Protein AF-A0A949FSZ2-F1 (afdb_monomer_lite)

Foldseek 3Di:
DFWKWKFDAADPVRWGWTQTPGQAAQGDGRWTWGGVDVVTDTGFQWGHHHHNLAIDGDDDPQHAPADRVRSNVQDDPPDDWDKDWDWDDFQTWIWIDTNPHTGDTDGRPHGDRPHHDTDMDGDDDDPCVVPDDDDDPDDDDDDDDD

Structure (mmCIF, N/CA/C/O backbone):
data_AF-A0A949FSZ2-F1
#
_entry.id   AF-A0A949FSZ2-F1
#
loop_
_atom_site.group_PDB
_atom_site.id
_atom_site.type_symbol
_atom_site.label_atom_id
_atom_site.label_alt_id
_atom_site.label_comp_id
_atom_site.label_asym_id
_atom_site.label_entity_id
_atom_site.label_seq_id
_atom_site.pdbx_PDB_ins_code
_atom_site.Cartn_x
_atom_site.Cartn_y
_atom_site.Cartn_z
_atom_site.occupancy
_atom_site.B_iso_or_equiv
_atom_site.auth_seq_id
_atom_site.auth_comp_id
_atom_site.auth_asym_id
_atom_site.auth_atom_id
_atom_site.pdbx_PDB_model_num
ATOM 1 N N . GLY A 1 1 ? 0.128 -6.367 15.833 1.00 63.12 1 GLY A N 1
ATOM 2 C CA . GLY A 1 1 ? -0.336 -7.108 14.653 1.00 63.12 1 GLY A CA 1
ATOM 3 C C . GLY A 1 1 ? 0.905 -7.491 13.888 1.00 63.12 1 GLY A C 1
ATOM 4 O O . GLY A 1 1 ? 1.885 -6.756 13.986 1.00 63.12 1 GLY A O 1
ATOM 5 N N . PRO A 1 2 ? 0.899 -8.622 13.171 1.00 78.38 2 PRO A N 1
ATOM 6 C CA . PRO A 1 2 ? 2.117 -9.087 12.535 1.00 78.38 2 PRO A CA 1
ATOM 7 C C . PRO A 1 2 ? 2.531 -8.115 11.425 1.00 78.38 2 PRO A C 1
ATOM 9 O O . PRO A 1 2 ? 1.687 -7.443 10.822 1.00 78.38 2 PRO A O 1
ATOM 12 N N . ASP A 1 3 ? 3.828 -8.064 11.161 1.00 79.44 3 ASP A N 1
ATOM 13 C CA . ASP A 1 3 ? 4.369 -7.482 9.937 1.00 79.44 3 ASP A CA 1
ATOM 14 C C . ASP A 1 3 ? 3.939 -8.368 8.746 1.00 79.44 3 ASP A C 1
ATOM 16 O O . ASP A 1 3 ? 3.960 -9.603 8.822 1.00 79.44 3 ASP A O 1
ATOM 20 N N . SER A 1 4 ? 3.385 -7.761 7.699 1.00 86.06 4 SER A N 1
ATOM 21 C CA . SER A 1 4 ? 2.654 -8.460 6.641 1.00 86.06 4 SER A CA 1
ATOM 22 C C . SER A 1 4 ? 2.651 -7.637 5.354 1.00 86.06 4 SER A C 1
ATOM 24 O O . SER A 1 4 ? 2.898 -6.437 5.350 1.00 86.06 4 SER A O 1
ATOM 26 N N . GLY A 1 5 ? 2.326 -8.258 4.223 1.00 93.12 5 GLY A N 1
ATOM 27 C CA . GLY A 1 5 ? 2.403 -7.576 2.937 1.00 93.12 5 GLY A CA 1
ATOM 28 C C . GLY A 1 5 ? 1.584 -8.244 1.847 1.00 93.12 5 GLY A C 1
ATOM 29 O O . GLY A 1 5 ? 1.372 -9.456 1.853 1.00 93.12 5 GLY A O 1
ATOM 30 N N . LEU A 1 6 ? 1.144 -7.443 0.879 1.00 96.62 6 LEU A N 1
ATOM 31 C CA . LEU A 1 6 ? 0.614 -7.927 -0.391 1.00 96.62 6 LEU A CA 1
ATOM 32 C C . LEU A 1 6 ? 1.720 -7.863 -1.442 1.00 96.62 6 LEU A C 1
ATOM 34 O O . LEU A 1 6 ? 2.122 -6.778 -1.867 1.00 96.62 6 LEU A O 1
ATOM 38 N N . PHE A 1 7 ? 2.184 -9.024 -1.882 1.00 97.06 7 PHE A N 1
ATOM 39 C CA . PHE A 1 7 ? 3.211 -9.140 -2.906 1.00 97.06 7 PHE A CA 1
ATOM 40 C C . PHE A 1 7 ? 2.609 -9.085 -4.306 1.00 97.06 7 PHE A C 1
ATOM 42 O O . PHE A 1 7 ? 1.596 -9.718 -4.612 1.00 97.06 7 PHE A O 1
ATOM 49 N N . LEU A 1 8 ? 3.293 -8.345 -5.168 1.00 97.19 8 LEU A N 1
ATOM 50 C CA . LEU A 1 8 ? 3.004 -8.121 -6.571 1.00 97.19 8 LEU A CA 1
ATOM 51 C C . LEU A 1 8 ? 4.242 -8.535 -7.372 1.00 97.19 8 LEU A C 1
ATOM 53 O O . LEU A 1 8 ? 5.330 -7.990 -7.176 1.00 97.19 8 LEU A O 1
ATOM 57 N N . ARG A 1 9 ? 4.062 -9.487 -8.292 1.00 96.44 9 ARG A N 1
ATOM 58 C CA . ARG A 1 9 ? 5.147 -10.099 -9.077 1.00 96.44 9 ARG A CA 1
ATOM 59 C C . ARG A 1 9 ? 6.238 -10.703 -8.185 1.00 96.44 9 ARG A C 1
ATOM 61 O O . ARG A 1 9 ? 7.407 -10.358 -8.324 1.00 96.44 9 ARG A O 1
ATOM 68 N N . SER A 1 10 ? 5.849 -11.589 -7.270 1.00 96.44 10 SER A N 1
ATOM 69 C CA . SER A 1 10 ? 6.808 -12.322 -6.440 1.00 96.44 10 SER A CA 1
ATOM 70 C C . SER A 1 10 ? 7.492 -13.471 -7.186 1.00 96.44 10 SER A C 1
ATOM 72 O O . SER A 1 10 ? 6.910 -14.050 -8.109 1.00 96.44 10 SER A O 1
ATOM 74 N N . ASN A 1 11 ? 8.702 -13.834 -6.757 1.00 95.12 11 ASN A N 1
ATOM 75 C CA . ASN A 1 11 ? 9.395 -15.051 -7.187 1.00 95.12 11 ASN A CA 1
ATOM 76 C C . ASN A 1 11 ? 9.610 -16.049 -6.031 1.00 95.12 11 ASN A C 1
ATOM 78 O O . ASN A 1 11 ? 9.242 -15.796 -4.884 1.00 95.12 11 ASN A O 1
ATOM 82 N N . ASP A 1 12 ? 10.198 -17.199 -6.351 1.00 93.00 12 ASP A N 1
ATOM 83 C CA . ASP A 1 12 ? 10.503 -18.302 -5.428 1.00 93.00 12 ASP A CA 1
ATOM 84 C C . ASP A 1 12 ? 11.587 -17.973 -4.388 1.00 93.00 12 ASP A C 1
ATOM 86 O O . ASP A 1 12 ? 11.682 -18.641 -3.361 1.00 93.00 12 ASP A O 1
ATOM 90 N N . LYS A 1 13 ? 12.363 -16.909 -4.612 1.00 92.31 13 LYS A N 1
ATOM 91 C CA . LYS A 1 13 ? 13.337 -16.365 -3.654 1.00 92.31 13 LYS A CA 1
ATOM 92 C C . LYS A 1 13 ? 12.715 -15.385 -2.656 1.00 92.31 13 LYS A C 1
ATOM 94 O O . LYS A 1 13 ? 13.440 -14.816 -1.847 1.00 92.31 13 LYS A O 1
ATOM 99 N N . GLY A 1 14 ? 11.404 -15.150 -2.740 1.00 90.38 14 GLY A N 1
ATOM 100 C CA . GLY A 1 14 ? 10.691 -14.190 -1.897 1.00 90.38 14 GLY A CA 1
ATOM 101 C C . GLY A 1 14 ? 10.845 -12.734 -2.335 1.00 90.38 14 GLY A C 1
ATOM 102 O O . GLY A 1 14 ? 10.369 -11.849 -1.637 1.00 90.38 14 GLY A O 1
ATOM 103 N N . GLN A 1 15 ? 11.463 -12.461 -3.487 1.00 95.88 15 GLN A N 1
ATOM 104 C CA . GLN A 1 15 ? 11.605 -11.091 -3.978 1.00 95.88 15 GLN A CA 1
ATOM 105 C C . GLN A 1 15 ? 10.289 -10.614 -4.587 1.00 95.88 15 GLN A C 1
ATOM 107 O O . GLN A 1 15 ? 9.676 -11.362 -5.352 1.00 95.88 15 GLN A O 1
ATOM 112 N N . ALA A 1 16 ? 9.865 -9.381 -4.306 1.00 97.31 16 ALA A N 1
ATOM 113 C CA . ALA A 1 16 ? 8.591 -8.854 -4.793 1.00 97.31 16 ALA A CA 1
ATOM 114 C C . ALA A 1 16 ? 8.521 -7.321 -4.780 1.00 97.31 16 ALA A C 1
ATOM 116 O O . ALA A 1 16 ? 9.234 -6.641 -4.043 1.00 97.31 16 ALA A O 1
ATOM 117 N N . HIS A 1 17 ? 7.576 -6.772 -5.545 1.00 97.75 17 HIS A N 1
ATOM 118 C CA . HIS A 1 17 ? 7.023 -5.464 -5.216 1.00 97.75 17 HIS A CA 1
ATOM 119 C C . HIS A 1 17 ? 5.952 -5.655 -4.136 1.00 97.75 17 HIS A C 1
ATOM 121 O O . HIS A 1 17 ? 5.010 -6.412 -4.342 1.00 97.75 17 HIS A O 1
ATOM 127 N N . GLN A 1 18 ? 6.052 -4.976 -3.003 1.00 97.38 18 GLN A N 1
ATOM 128 C CA . GLN A 1 18 ? 5.139 -5.151 -1.875 1.00 97.38 18 GLN A CA 1
ATOM 129 C C . GLN A 1 18 ? 4.310 -3.892 -1.640 1.00 97.38 18 GLN A C 1
ATOM 131 O O . GLN A 1 18 ? 4.847 -2.787 -1.600 1.00 97.38 18 GLN A O 1
ATOM 136 N N . ALA A 1 19 ? 3.003 -4.068 -1.449 1.00 98.00 19 ALA A N 1
ATOM 137 C CA . ALA A 1 19 ? 2.176 -3.107 -0.731 1.00 98.00 19 ALA A CA 1
ATOM 138 C C . ALA A 1 19 ? 2.148 -3.508 0.752 1.00 98.00 19 ALA A C 1
ATOM 140 O O . ALA A 1 19 ? 1.732 -4.621 1.079 1.00 98.00 19 ALA A O 1
ATOM 141 N N . MET A 1 20 ? 2.618 -2.619 1.624 1.00 96.88 20 MET A N 1
ATOM 142 C CA . MET A 1 20 ? 2.833 -2.890 3.051 1.00 96.88 20 MET A CA 1
ATOM 143 C C . MET A 1 20 ? 1.518 -3.057 3.823 1.00 96.88 20 MET A C 1
ATOM 145 O O . MET A 1 20 ? 0.535 -2.353 3.555 1.00 96.88 20 MET A O 1
ATOM 149 N N . ILE A 1 21 ? 1.492 -3.999 4.766 1.00 95.25 21 ILE A N 1
ATOM 150 C CA . ILE A 1 21 ? 0.385 -4.263 5.700 1.00 95.25 21 ILE A CA 1
ATOM 151 C C . ILE A 1 21 ? 0.989 -4.489 7.095 1.00 95.25 21 ILE A C 1
ATOM 153 O O . ILE A 1 21 ? 0.705 -5.468 7.783 1.00 95.25 21 ILE A O 1
ATOM 157 N N . ASP A 1 22 ? 1.835 -3.556 7.516 1.00 92.81 22 ASP A N 1
ATOM 158 C CA . ASP A 1 22 ? 2.689 -3.716 8.688 1.00 92.81 22 ASP A CA 1
ATOM 159 C C . ASP A 1 22 ? 1.925 -3.187 9.908 1.00 92.81 22 ASP A C 1
ATOM 161 O O . ASP A 1 22 ? 1.987 -2.008 10.276 1.00 92.81 22 ASP A O 1
ATOM 165 N N . TYR A 1 23 ? 1.092 -4.045 10.500 1.00 90.06 23 TYR A N 1
ATOM 166 C CA . TYR A 1 23 ? 0.102 -3.634 11.500 1.00 90.06 23 TYR A CA 1
ATOM 167 C C . TYR A 1 23 ? 0.662 -3.619 12.931 1.00 90.06 23 TYR A C 1
ATOM 169 O O . TYR A 1 23 ? 0.139 -4.272 13.844 1.00 90.06 23 TYR A O 1
ATOM 177 N N . HIS A 1 24 ? 1.732 -2.852 13.126 1.00 90.00 24 HIS A N 1
ATOM 178 C CA . HIS A 1 24 ? 2.431 -2.659 14.398 1.00 90.00 24 HIS A CA 1
ATOM 179 C C . HIS A 1 24 ? 2.963 -1.225 14.538 1.00 90.00 24 HIS A C 1
ATOM 181 O O . HIS A 1 24 ? 2.877 -0.409 13.618 1.00 90.00 24 HIS A O 1
ATOM 187 N N . ALA A 1 25 ? 3.543 -0.912 15.700 1.00 92.12 25 ALA A N 1
ATOM 188 C CA . ALA A 1 25 ? 4.152 0.389 15.954 1.00 92.12 25 ALA A CA 1
ATOM 189 C C . ALA A 1 25 ? 5.240 0.713 14.916 1.00 92.12 25 ALA A C 1
ATOM 191 O O . ALA A 1 25 ? 6.064 -0.146 14.594 1.00 92.12 25 ALA A O 1
ATOM 192 N N . ASN A 1 26 ? 5.259 1.949 14.408 1.00 93.94 26 ASN A N 1
ATOM 193 C CA . ASN A 1 26 ? 6.149 2.413 13.325 1.00 93.94 26 ASN A CA 1
ATOM 194 C C . ASN A 1 26 ? 5.986 1.705 11.962 1.00 93.94 26 ASN A C 1
ATOM 196 O O . ASN A 1 26 ? 6.770 1.971 11.040 1.00 93.94 26 ASN A O 1
ATOM 200 N N . GLY A 1 27 ? 4.990 0.826 11.825 1.00 95.00 27 GLY A N 1
ATOM 201 C CA . GLY A 1 27 ? 4.614 0.198 10.563 1.00 95.00 27 GLY A CA 1
ATOM 202 C C . GLY A 1 27 ? 3.851 1.149 9.638 1.00 95.00 27 GLY A C 1
ATOM 203 O O . GLY A 1 27 ? 3.766 2.360 9.880 1.00 95.00 27 GLY A O 1
ATOM 204 N N . ASN A 1 28 ? 3.294 0.612 8.558 1.00 96.94 28 ASN A N 1
ATOM 205 C CA . ASN A 1 28 ? 2.536 1.372 7.572 1.00 96.94 28 ASN A CA 1
ATOM 206 C C . ASN A 1 28 ? 1.478 0.498 6.872 1.00 96.94 28 ASN A C 1
ATOM 208 O O . ASN A 1 28 ? 1.606 -0.720 6.793 1.00 96.94 28 ASN A O 1
ATOM 212 N N . LEU A 1 29 ? 0.442 1.136 6.316 1.00 96.94 29 LEU A N 1
ATOM 213 C CA . LEU A 1 29 ? -0.453 0.501 5.348 1.00 96.94 29 LEU A CA 1
ATOM 214 C C . LEU A 1 29 ? -0.301 1.143 3.973 1.00 96.94 29 LEU A C 1
ATOM 216 O O . LEU A 1 29 ? -0.376 2.365 3.831 1.00 96.94 29 LEU A O 1
ATOM 220 N N . MET A 1 30 ? -0.216 0.293 2.950 1.00 97.81 30 MET A N 1
ATOM 221 C CA . MET A 1 30 ? -0.272 0.651 1.532 1.00 97.81 30 MET A CA 1
ATOM 222 C C . MET A 1 30 ? 0.868 1.547 1.021 1.00 97.81 30 MET A C 1
ATOM 224 O O . MET A 1 30 ? 0.804 2.032 -0.108 1.00 97.81 30 MET A O 1
ATOM 228 N N . GLY A 1 31 ? 1.943 1.730 1.776 1.00 98.19 31 GLY A N 1
ATOM 229 C CA . GLY A 1 31 ? 3.231 2.126 1.218 1.00 98.19 31 GLY A CA 1
ATOM 230 C C . GLY A 1 31 ? 3.823 1.006 0.359 1.00 98.19 31 GLY A C 1
ATOM 231 O O . GLY A 1 31 ? 3.328 -0.122 0.342 1.00 98.19 31 GLY A O 1
ATOM 232 N N . VAL A 1 32 ? 4.870 1.334 -0.390 1.00 98.25 32 VAL A N 1
ATOM 233 C CA . VAL A 1 32 ? 5.463 0.471 -1.412 1.00 98.25 32 VAL A CA 1
ATOM 234 C C . VAL A 1 32 ? 6.894 0.109 -1.019 1.00 98.25 32 VAL A C 1
ATOM 236 O O . VAL A 1 32 ? 7.739 0.989 -0.844 1.00 98.25 32 VAL A O 1
ATOM 239 N N . TYR A 1 33 ? 7.160 -1.190 -0.894 1.00 97.69 33 TYR A N 1
ATOM 240 C CA . TYR A 1 33 ? 8.453 -1.754 -0.506 1.00 97.69 33 TYR A CA 1
ATOM 241 C C . TYR A 1 33 ? 8.988 -2.707 -1.581 1.00 97.69 33 TYR A C 1
ATOM 243 O O . TYR A 1 33 ? 8.224 -3.338 -2.319 1.00 97.69 33 TYR A O 1
ATOM 251 N N . GLY A 1 34 ? 10.305 -2.737 -1.752 1.00 97.25 34 GLY A N 1
ATOM 252 C CA . GLY A 1 34 ? 10.991 -3.624 -2.685 1.00 97.25 34 GLY A CA 1
ATOM 253 C C . GLY A 1 34 ? 11.588 -4.814 -1.955 1.00 97.25 34 GLY A C 1
ATOM 254 O O . GLY A 1 34 ? 12.798 -4.833 -1.736 1.00 97.25 34 GLY A O 1
ATOM 255 N N . GLU A 1 35 ? 10.749 -5.786 -1.600 1.00 95.94 35 GLU A N 1
ATOM 256 C CA . GLU A 1 35 ? 11.141 -6.984 -0.853 1.00 95.94 35 GLU A CA 1
ATOM 257 C C . GLU A 1 35 ? 12.253 -7.737 -1.591 1.00 95.94 35 GLU A C 1
ATOM 259 O O . GLU A 1 35 ? 12.071 -8.188 -2.725 1.00 95.94 35 GLU A O 1
ATOM 264 N N . GLY A 1 36 ? 13.431 -7.836 -0.970 1.00 95.00 36 GLY A N 1
ATOM 265 C CA . GLY A 1 36 ? 14.592 -8.523 -1.543 1.00 95.00 36 GLY A CA 1
ATOM 266 C C . GLY A 1 36 ? 15.086 -7.961 -2.887 1.00 95.00 36 GLY A C 1
ATOM 267 O O . GLY A 1 36 ? 15.859 -8.629 -3.581 1.00 95.00 36 GLY A O 1
ATOM 268 N N . LEU A 1 37 ? 14.644 -6.764 -3.291 1.00 96.44 37 LEU A N 1
ATOM 269 C CA . LEU A 1 37 ? 15.019 -6.138 -4.559 1.00 96.44 37 LEU A CA 1
ATOM 270 C C . LEU A 1 37 ? 16.296 -5.301 -4.414 1.00 96.44 37 LEU A C 1
ATOM 272 O O . LEU A 1 37 ? 16.517 -4.639 -3.404 1.00 96.44 37 LEU A O 1
ATOM 276 N N . SER A 1 38 ? 17.116 -5.275 -5.469 1.00 94.25 38 SER A N 1
ATOM 277 C CA . SER A 1 38 ? 18.313 -4.431 -5.558 1.00 94.25 38 SER A CA 1
ATOM 278 C C . SER A 1 38 ? 18.348 -3.668 -6.894 1.00 94.25 38 SER A C 1
ATOM 280 O O . SER A 1 38 ? 18.141 -4.294 -7.935 1.00 94.25 38 SER A O 1
ATOM 282 N N . PRO A 1 39 ? 18.532 -2.333 -6.903 1.00 95.31 39 PRO A N 1
ATOM 283 C CA . PRO A 1 39 ? 18.459 -1.464 -5.728 1.00 95.31 39 PRO A CA 1
ATOM 284 C C . PRO A 1 39 ? 17.068 -1.555 -5.081 1.00 95.31 39 PRO A C 1
ATOM 286 O O . PRO A 1 39 ? 16.065 -1.629 -5.797 1.00 95.31 39 PRO A O 1
ATOM 289 N N . GLY A 1 40 ? 17.018 -1.591 -3.751 1.00 95.75 40 GLY A N 1
ATOM 290 C CA . GLY A 1 40 ? 15.767 -1.623 -2.994 1.00 95.75 40 GLY A CA 1
ATOM 291 C C . GLY A 1 40 ? 15.101 -0.250 -2.945 1.00 95.75 40 GLY A C 1
ATOM 292 O O . GLY A 1 40 ? 15.722 0.774 -3.237 1.00 95.75 40 GLY A O 1
ATOM 293 N N . TYR A 1 41 ? 13.828 -0.220 -2.567 1.00 97.06 41 TYR A N 1
ATOM 294 C CA . TYR A 1 41 ? 13.098 1.016 -2.303 1.00 97.06 41 TYR A CA 1
ATOM 295 C C . TYR A 1 41 ? 12.115 0.797 -1.153 1.00 97.06 41 TYR A C 1
ATOM 297 O O . TYR A 1 41 ? 11.627 -0.309 -0.933 1.00 97.06 41 TYR A O 1
ATOM 305 N N . HIS A 1 42 ? 11.824 1.869 -0.425 1.00 97.12 42 HIS A N 1
ATOM 306 C CA . HIS A 1 42 ? 10.846 1.890 0.654 1.00 97.12 42 HIS A CA 1
ATOM 307 C C . HIS A 1 42 ? 10.193 3.270 0.648 1.00 97.12 42 HIS A C 1
ATOM 309 O O . HIS A 1 42 ? 10.849 4.271 0.932 1.00 97.12 42 HIS A O 1
ATOM 315 N N . VAL A 1 43 ? 8.921 3.335 0.258 1.00 97.62 43 VAL A N 1
ATOM 316 C CA . VAL A 1 43 ? 8.195 4.596 0.087 1.00 97.62 43 VAL A CA 1
ATOM 317 C C . VA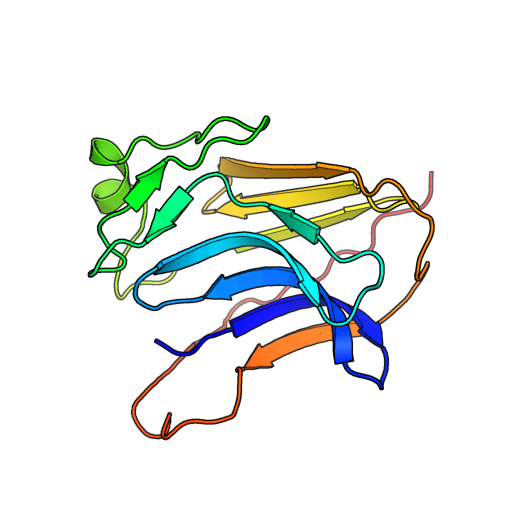L A 1 43 ? 6.862 4.529 0.820 1.00 97.62 43 VAL A C 1
ATOM 319 O O . VAL A 1 43 ? 5.997 3.721 0.494 1.00 97.62 43 VAL A O 1
ATOM 322 N N . ARG A 1 44 ? 6.682 5.413 1.799 1.00 97.62 44 ARG A N 1
ATOM 323 C CA . ARG A 1 44 ? 5.457 5.561 2.593 1.00 97.62 44 ARG A CA 1
ATOM 324 C C . ARG A 1 44 ? 5.241 7.033 2.924 1.00 97.62 44 ARG A C 1
ATOM 326 O O . ARG A 1 44 ? 6.206 7.737 3.191 1.00 97.62 44 ARG A O 1
ATOM 333 N N . ASN A 1 45 ? 3.995 7.494 2.883 1.00 98.06 45 ASN A N 1
ATOM 334 C CA . ASN A 1 45 ? 3.610 8.881 3.185 1.00 98.06 45 ASN A CA 1
ATOM 335 C C . ASN A 1 45 ? 3.095 9.078 4.614 1.00 98.06 45 ASN A C 1
ATOM 337 O O . ASN A 1 45 ? 2.813 10.203 5.022 1.00 98.06 45 ASN A O 1
ATOM 341 N N . PHE A 1 46 ? 2.989 7.996 5.379 1.00 98.50 46 PHE A N 1
ATOM 342 C CA . PHE A 1 46 ? 2.772 8.038 6.814 1.00 98.50 46 PHE A CA 1
ATOM 343 C C . PHE A 1 46 ? 3.422 6.829 7.485 1.00 98.50 46 PHE A C 1
ATOM 345 O O . PHE A 1 46 ? 3.686 5.814 6.836 1.00 98.50 46 PHE A O 1
ATOM 352 N N . SER A 1 47 ? 3.608 6.919 8.793 1.00 98.12 47 SER A N 1
ATOM 353 C CA . SER A 1 47 ? 3.908 5.775 9.653 1.00 98.12 47 SER A CA 1
ATOM 354 C C . SER A 1 47 ? 2.914 5.745 10.803 1.00 98.12 47 SER A C 1
ATOM 356 O O . SER A 1 47 ? 2.468 6.803 11.258 1.00 98.12 47 SER A O 1
ATOM 358 N N . PHE A 1 48 ? 2.597 4.555 11.302 1.00 97.44 48 PHE A N 1
ATOM 359 C CA . PHE A 1 48 ? 1.952 4.429 12.603 1.00 97.44 48 PHE A CA 1
ATOM 360 C C . PHE A 1 48 ? 2.852 4.996 13.699 1.00 97.44 48 PHE A C 1
ATOM 362 O O . PHE A 1 48 ? 4.081 4.963 13.595 1.00 97.44 48 PHE A O 1
ATOM 369 N N . LEU A 1 49 ? 2.237 5.517 14.755 1.00 96.56 49 LEU A N 1
ATOM 370 C CA . LEU A 1 49 ? 2.933 5.828 15.997 1.00 96.56 49 LEU A CA 1
ATOM 371 C C . LEU A 1 49 ? 2.978 4.568 16.868 1.00 96.56 49 LEU A C 1
ATOM 373 O O . LEU A 1 49 ? 3.246 3.474 16.370 1.00 96.56 49 LEU A O 1
ATOM 377 N N . LYS A 1 50 ? 2.763 4.718 18.176 1.00 94.19 50 LYS A N 1
ATOM 378 C CA . LYS A 1 50 ? 2.679 3.591 19.104 1.00 94.19 50 LYS A CA 1
ATOM 379 C C . LYS A 1 50 ? 1.442 2.739 18.818 1.00 94.19 50 LYS A C 1
ATOM 381 O O . LYS A 1 50 ? 1.552 1.521 18.733 1.00 94.19 50 LYS A O 1
ATOM 386 N N . GLU A 1 51 ? 0.302 3.395 18.634 1.00 92.25 51 GLU A N 1
ATOM 387 C CA . GLU A 1 51 ? -0.957 2.756 18.276 1.00 92.25 51 GLU A CA 1
ATOM 388 C C . GLU A 1 51 ? -1.216 2.908 16.776 1.00 92.25 51 GLU A C 1
ATOM 390 O O . GLU A 1 51 ? -0.919 3.935 16.168 1.00 92.25 51 GLU A O 1
ATOM 395 N N . VAL A 1 52 ? -1.828 1.895 16.167 1.00 92.69 52 VAL A N 1
ATOM 396 C CA . VAL A 1 52 ? -2.209 1.899 14.739 1.00 92.69 52 VAL A CA 1
ATOM 397 C C . VAL A 1 52 ? -3.347 2.883 14.417 1.00 92.69 52 VAL A C 1
ATOM 399 O O . VAL A 1 52 ? -3.652 3.158 13.255 1.00 92.69 52 VAL A O 1
ATOM 402 N N . THR A 1 53 ? -4.007 3.407 15.448 1.00 95.00 53 THR A N 1
ATOM 403 C CA . THR A 1 53 ? -5.016 4.470 15.361 1.00 95.00 53 THR A CA 1
ATOM 404 C C . THR A 1 53 ? -4.411 5.865 15.314 1.00 95.00 53 THR A C 1
ATOM 406 O O . THR A 1 53 ? -5.157 6.817 15.113 1.00 95.00 53 THR A O 1
ATOM 409 N N . ASP A 1 54 ? -3.090 5.987 15.443 1.00 96.88 54 ASP A N 1
ATOM 410 C CA . ASP A 1 54 ? -2.375 7.253 15.386 1.00 96.88 54 ASP A CA 1
ATOM 411 C C . ASP A 1 54 ? -1.296 7.184 14.306 1.00 96.88 54 ASP A C 1
ATOM 413 O O . ASP A 1 54 ? -0.499 6.244 14.245 1.00 96.88 5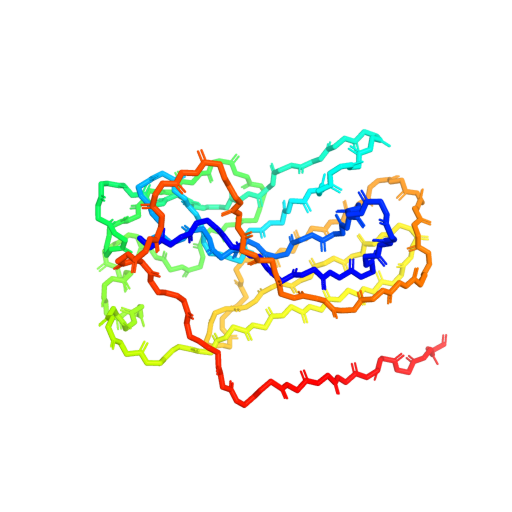4 ASP A O 1
ATOM 417 N N . ILE A 1 55 ? -1.257 8.193 13.439 1.00 98.19 55 ILE A N 1
ATOM 418 C CA . ILE A 1 55 ? -0.289 8.265 12.343 1.00 98.19 55 ILE A CA 1
ATOM 419 C C . ILE A 1 55 ? 0.500 9.565 12.398 1.00 98.19 55 ILE A C 1
ATOM 421 O O . ILE A 1 55 ? 0.002 10.595 12.848 1.00 98.19 55 ILE A O 1
ATOM 425 N N . LYS A 1 56 ? 1.718 9.531 11.863 1.00 98.00 56 LYS A N 1
ATOM 426 C CA . LYS A 1 56 ? 2.490 10.729 11.524 1.00 98.00 56 LYS A CA 1
ATOM 427 C C . LYS A 1 56 ? 2.732 10.795 10.016 1.00 98.00 56 LYS A C 1
ATOM 429 O O . LYS A 1 56 ? 2.984 9.748 9.416 1.00 98.00 56 LYS A O 1
ATOM 434 N N . PRO A 1 57 ? 2.691 11.984 9.396 1.00 98.12 57 PRO A N 1
ATOM 435 C CA . PRO A 1 57 ? 3.091 12.144 8.004 1.00 98.12 57 PRO A CA 1
ATOM 436 C C . PRO A 1 57 ? 4.583 11.849 7.818 1.00 98.12 57 PRO A C 1
ATOM 438 O O . PRO A 1 57 ? 5.400 12.167 8.681 1.00 98.12 57 PRO A O 1
ATOM 441 N N . GLU A 1 58 ? 4.933 11.294 6.665 1.00 97.69 58 GLU A N 1
ATOM 442 C CA . GLU A 1 58 ? 6.313 11.097 6.220 1.00 97.69 58 GLU A CA 1
ATOM 443 C C . GLU A 1 58 ? 6.591 11.983 5.002 1.00 97.69 58 GLU A C 1
ATOM 445 O O . GLU A 1 58 ? 5.705 12.236 4.179 1.00 97.69 58 GLU A O 1
ATOM 450 N N . LYS A 1 59 ? 7.827 12.476 4.876 1.00 94.25 59 LYS A N 1
ATOM 451 C CA . LYS A 1 59 ? 8.202 13.388 3.789 1.00 94.25 59 LYS A CA 1
ATOM 452 C C . LYS A 1 59 ? 8.530 12.605 2.517 1.00 94.25 59 LYS A C 1
ATOM 454 O O . LYS A 1 59 ? 9.662 12.170 2.325 1.00 94.25 59 LYS A O 1
ATOM 459 N N . VAL A 1 60 ? 7.541 12.474 1.640 1.00 95.25 60 VAL A N 1
ATOM 460 C CA . VAL A 1 60 ? 7.660 11.885 0.298 1.00 95.25 60 VAL A CA 1
ATOM 461 C C . VAL A 1 60 ? 6.859 12.706 -0.714 1.00 95.25 60 VAL A C 1
ATOM 463 O O . VAL A 1 60 ? 6.022 13.520 -0.328 1.00 95.25 60 VAL A O 1
ATOM 466 N N . ASP A 1 61 ? 7.093 12.479 -2.006 1.00 93.81 61 ASP A N 1
ATOM 467 C CA . ASP A 1 61 ? 6.456 13.253 -3.084 1.00 93.81 61 ASP A CA 1
ATOM 468 C C . ASP A 1 61 ? 4.930 13.073 -3.133 1.00 93.81 61 ASP A C 1
ATOM 470 O O . ASP A 1 61 ? 4.194 13.989 -3.501 1.00 93.81 61 ASP A O 1
ATOM 474 N N . PHE A 1 62 ? 4.432 11.894 -2.748 1.00 96.25 62 PHE A N 1
ATOM 475 C CA . PHE A 1 62 ? 3.000 11.624 -2.700 1.00 96.25 62 PHE A CA 1
ATOM 476 C C . PHE A 1 62 ? 2.405 12.092 -1.366 1.00 96.25 62 PHE A C 1
ATOM 478 O O . PHE A 1 62 ? 2.611 11.465 -0.325 1.00 96.25 62 PHE A O 1
ATOM 485 N N . ALA A 1 63 ? 1.626 13.174 -1.401 1.00 97.00 63 ALA A N 1
ATOM 486 C CA . ALA A 1 63 ? 0.990 13.735 -0.214 1.00 97.00 63 ALA A CA 1
ATOM 487 C C . ALA A 1 63 ? 0.066 12.727 0.495 1.00 97.00 63 ALA A C 1
ATOM 489 O O . ALA A 1 63 ? -0.630 11.930 -0.136 1.00 97.00 63 ALA A O 1
ATOM 490 N N . LEU A 1 64 ? 0.035 12.784 1.826 1.00 98.06 64 LEU A N 1
ATOM 491 C CA . LEU A 1 64 ? -0.879 11.997 2.650 1.00 98.06 64 LEU A CA 1
ATOM 492 C C . LEU A 1 64 ? -2.329 12.485 2.445 1.00 98.06 64 LEU A C 1
ATOM 494 O O . LEU A 1 64 ? -2.633 13.622 2.807 1.00 98.06 64 LEU A O 1
ATOM 498 N N . PRO A 1 65 ? -3.244 11.663 1.888 1.00 97.94 65 PRO A N 1
ATOM 499 C CA . PRO A 1 65 ? -4.606 12.108 1.567 1.00 97.94 65 PRO A CA 1
ATOM 500 C C . PRO A 1 65 ? -5.512 12.285 2.794 1.00 97.94 65 PRO A C 1
ATOM 502 O O . PRO A 1 65 ? -6.521 12.985 2.718 1.00 97.94 65 PRO A O 1
ATOM 505 N N . ILE A 1 66 ? -5.190 11.624 3.910 1.00 98.06 66 ILE A N 1
ATOM 506 C CA . ILE A 1 66 ? -5.970 11.634 5.150 1.00 98.06 66 ILE A CA 1
ATOM 507 C C . ILE A 1 66 ? -5.066 12.136 6.270 1.00 98.06 66 ILE A C 1
ATOM 509 O O . ILE A 1 66 ? -4.089 11.478 6.609 1.00 98.06 66 ILE A O 1
ATOM 513 N N . THR A 1 67 ? -5.386 13.297 6.839 1.00 97.88 67 THR A N 1
ATOM 514 C CA . THR A 1 67 ? -4.576 13.895 7.907 1.00 97.88 67 THR A CA 1
ATOM 515 C C . THR A 1 67 ? -4.608 13.041 9.183 1.00 97.88 67 THR A C 1
ATOM 517 O O . THR A 1 67 ? -5.574 12.291 9.377 1.00 97.88 67 THR A O 1
ATOM 520 N N . PRO A 1 68 ? -3.603 13.154 10.075 1.00 98.19 68 PRO A N 1
ATOM 521 C CA . PRO A 1 68 ? -3.591 12.437 11.352 1.00 98.19 68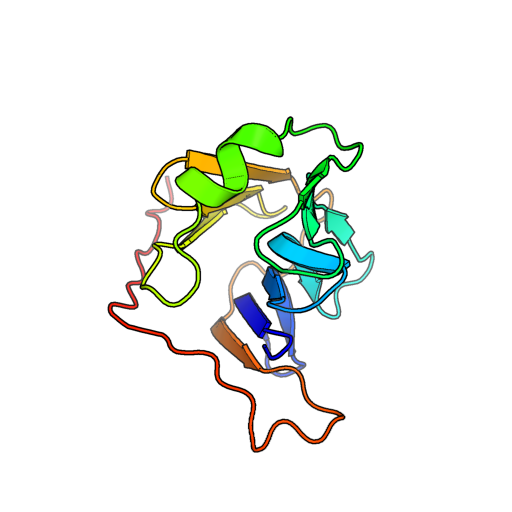 PRO A CA 1
ATOM 522 C C . PRO A 1 68 ? -4.886 12.585 12.158 1.00 98.19 68 PRO A C 1
ATOM 524 O O . PRO A 1 68 ? -5.416 11.600 12.660 1.00 98.19 68 PRO A O 1
ATOM 527 N N . GLU A 1 69 ? -5.470 13.784 12.184 1.00 97.69 69 GLU A N 1
ATOM 528 C CA . GLU A 1 69 ? -6.695 14.082 12.937 1.00 97.69 69 GLU A CA 1
ATOM 529 C C . GLU A 1 69 ? -7.918 13.341 12.375 1.00 97.69 69 GLU A C 1
ATOM 531 O O . GLU A 1 69 ? -8.859 13.029 13.103 1.00 97.69 69 GLU A O 1
ATOM 536 N N . LYS A 1 70 ? -7.920 13.042 11.069 1.00 97.88 70 LYS A N 1
ATOM 537 C CA . LYS A 1 70 ? -9.008 12.323 10.386 1.00 97.88 70 LYS A CA 1
ATOM 538 C C . LYS A 1 70 ? -8.779 10.815 10.326 1.00 97.88 70 LYS A C 1
ATOM 540 O O . LYS A 1 70 ? -9.703 10.081 9.966 1.00 97.88 70 LYS A O 1
ATOM 545 N N . TRP A 1 71 ? -7.578 10.341 10.657 1.00 97.81 71 TRP A N 1
ATOM 546 C CA . TRP A 1 71 ? -7.196 8.942 10.492 1.00 97.81 71 TRP A CA 1
ATOM 547 C C . TRP A 1 71 ? -8.075 7.998 11.306 1.00 97.81 71 TRP A C 1
ATOM 549 O O . TRP A 1 71 ? -8.631 7.073 10.727 1.00 97.81 71 TRP A O 1
ATOM 559 N N . ALA A 1 72 ? -8.288 8.261 12.597 1.00 93.50 72 ALA A N 1
ATOM 560 C CA . ALA A 1 72 ? -9.081 7.382 13.461 1.00 93.50 72 ALA A CA 1
ATOM 561 C C . ALA A 1 72 ? -10.552 7.239 13.015 1.00 93.50 72 ALA A C 1
ATOM 563 O O . ALA A 1 72 ? -11.169 6.201 13.222 1.00 93.50 72 ALA A O 1
ATOM 564 N N . SER A 1 73 ? -11.117 8.263 12.363 1.00 95.25 73 SER A N 1
ATOM 565 C CA . SER A 1 73 ? -12.464 8.187 11.769 1.00 95.25 73 SER A CA 1
ATOM 566 C C . SER A 1 73 ? -12.469 7.468 10.419 1.00 95.25 73 SER A C 1
ATOM 568 O O . SER A 1 73 ? -13.466 6.876 10.008 1.00 95.25 73 SER A O 1
ATOM 570 N N . PHE A 1 74 ? -11.356 7.543 9.693 1.00 97.50 74 PHE A N 1
ATOM 571 C CA . PHE A 1 74 ? -11.189 6.869 8.423 1.00 97.50 74 PHE A CA 1
ATOM 572 C C . PHE A 1 74 ? -10.892 5.378 8.642 1.00 97.50 74 PHE A C 1
ATOM 574 O O . PHE A 1 74 ? -11.660 4.530 8.191 1.00 97.50 74 PHE A O 1
ATOM 581 N N . TRP A 1 75 ? -9.793 5.033 9.300 1.00 96.06 75 TRP A N 1
ATOM 582 C CA . TRP A 1 75 ? -9.376 3.661 9.546 1.00 96.06 75 TRP A CA 1
ATOM 583 C C . TRP A 1 75 ? -10.233 3.001 10.622 1.00 96.06 75 TRP A C 1
ATOM 585 O O . TRP A 1 75 ? -10.252 3.431 11.771 1.00 96.06 75 TRP A O 1
ATOM 595 N N . LYS A 1 76 ? -10.910 1.908 10.264 1.00 94.56 76 LYS A N 1
ATOM 596 C CA . LYS A 1 76 ? -11.753 1.183 11.214 1.00 94.56 76 LYS A CA 1
ATOM 597 C C . LYS A 1 76 ? -10.936 0.136 11.968 1.00 94.56 76 LYS A C 1
ATOM 599 O O . LYS A 1 76 ? -10.862 -1.016 11.540 1.00 94.56 76 LYS A O 1
ATOM 604 N N . HIS A 1 77 ? -10.278 0.540 13.050 1.00 91.31 77 HIS A N 1
ATOM 605 C CA . HIS A 1 77 ? -9.516 -0.382 13.894 1.00 91.31 77 HIS A CA 1
ATOM 606 C C . HIS A 1 77 ? -10.420 -1.493 14.457 1.00 91.31 77 HIS A C 1
ATOM 608 O O . HIS A 1 77 ? -11.506 -1.220 14.955 1.00 91.31 77 HIS A O 1
ATOM 614 N N . GLY A 1 78 ? -9.978 -2.751 14.364 1.00 89.81 78 GLY A N 1
ATOM 615 C CA . GLY A 1 78 ? -10.746 -3.919 14.823 1.00 89.81 78 GLY A CA 1
ATOM 616 C C . GLY A 1 78 ? -11.850 -4.385 13.864 1.00 89.81 78 GLY A C 1
ATOM 617 O O . GLY A 1 78 ? -12.412 -5.462 14.058 1.00 89.81 78 GLY A O 1
ATOM 618 N N . GLU A 1 79 ? -12.118 -3.634 12.793 1.00 94.06 79 GLU A N 1
ATOM 619 C CA . GLU A 1 79 ? -13.084 -3.984 11.754 1.00 94.06 79 GLU A CA 1
ATOM 620 C C . GLU A 1 79 ? -12.408 -4.251 10.401 1.00 94.06 79 GLU A C 1
ATOM 622 O O . GLU A 1 79 ? -11.207 -4.067 10.188 1.00 94.06 79 GLU A O 1
ATOM 627 N N . TRP A 1 80 ? -13.219 -4.681 9.438 1.00 96.25 80 TRP A N 1
ATOM 628 C CA . TRP A 1 80 ? -12.778 -4.889 8.069 1.00 96.25 80 TRP A CA 1
ATOM 629 C C . TRP A 1 80 ? -12.584 -3.564 7.330 1.00 96.25 80 TRP A C 1
ATOM 631 O O . TRP A 1 80 ? -13.500 -2.746 7.240 1.00 96.25 80 TRP A O 1
ATOM 641 N N . ASN A 1 81 ? -11.412 -3.411 6.719 1.00 97.00 81 ASN A N 1
ATOM 642 C CA . ASN A 1 81 ? -11.089 -2.330 5.793 1.00 97.00 81 ASN A CA 1
ATOM 643 C C . ASN A 1 81 ? -10.810 -2.917 4.402 1.00 97.00 81 ASN A C 1
ATOM 645 O O . ASN A 1 81 ? -10.421 -4.078 4.274 1.00 97.00 81 ASN A O 1
ATOM 649 N N . GLU A 1 82 ? -11.014 -2.118 3.356 1.00 98.00 82 GLU A N 1
ATOM 650 C CA . GLU A 1 82 ? -10.669 -2.504 1.986 1.00 98.00 82 GLU A CA 1
ATOM 651 C C . GLU A 1 82 ? -9.279 -1.973 1.633 1.00 98.00 82 GLU A C 1
ATOM 653 O O . GLU A 1 82 ? -9.014 -0.779 1.782 1.00 98.00 82 GLU A O 1
ATOM 658 N N . LEU A 1 83 ? -8.414 -2.858 1.145 1.00 97.81 83 LEU A N 1
ATOM 659 C CA . LEU A 1 83 ? -7.086 -2.536 0.637 1.00 97.81 83 LEU A CA 1
ATOM 660 C C . LEU A 1 83 ? -7.013 -2.944 -0.831 1.00 97.81 83 LEU A C 1
ATOM 662 O O . LEU A 1 83 ? -7.582 -3.962 -1.234 1.00 97.81 83 LEU A O 1
ATOM 666 N N . ARG A 1 84 ? -6.305 -2.158 -1.638 1.00 98.38 84 ARG A N 1
ATOM 667 C CA . ARG A 1 84 ? -6.101 -2.453 -3.056 1.00 98.38 84 ARG A CA 1
ATOM 668 C C . ARG A 1 84 ? -4.704 -2.033 -3.470 1.00 98.38 84 ARG A C 1
ATOM 670 O O . ARG A 1 84 ? -4.240 -0.963 -3.093 1.00 98.38 84 ARG A O 1
ATOM 677 N N . ALA A 1 85 ? -4.090 -2.827 -4.336 1.00 98.38 85 ALA A N 1
ATOM 678 C CA . ALA A 1 85 ? -2.898 -2.441 -5.069 1.00 98.38 85 ALA A CA 1
ATOM 679 C C . ALA A 1 85 ? -3.072 -2.732 -6.564 1.00 98.38 85 ALA A C 1
ATOM 681 O O . ALA A 1 85 ? -3.879 -3.573 -6.968 1.00 98.38 85 ALA A O 1
ATOM 682 N N . ARG A 1 86 ? -2.338 -1.996 -7.394 1.00 98.06 86 ARG A N 1
ATOM 683 C CA . ARG A 1 86 ? -2.276 -2.156 -8.847 1.00 98.06 86 ARG A CA 1
ATOM 684 C C . ARG A 1 86 ? -0.824 -2.004 -9.268 1.00 98.06 86 ARG A C 1
ATOM 686 O O . ARG A 1 86 ? -0.182 -1.054 -8.836 1.00 98.06 86 ARG A O 1
ATOM 693 N N . ILE A 1 87 ? -0.347 -2.907 -10.117 1.00 97.69 87 ILE A N 1
ATOM 694 C CA . ILE A 1 87 ? 0.986 -2.849 -10.717 1.00 97.69 87 ILE A CA 1
ATOM 695 C C . ILE A 1 87 ? 0.868 -2.853 -12.242 1.00 97.69 87 ILE A C 1
ATOM 697 O O . ILE A 1 87 ? 0.146 -3.671 -12.811 1.00 97.69 87 ILE A O 1
ATOM 701 N N . GLU A 1 88 ? 1.557 -1.929 -12.902 1.00 96.56 88 GLU A N 1
ATOM 702 C CA . GLU A 1 88 ? 1.513 -1.702 -14.350 1.00 96.56 88 GLU A CA 1
ATOM 703 C C . GLU A 1 88 ? 2.922 -1.511 -14.912 1.00 96.56 88 GLU A C 1
ATOM 705 O O . GLU A 1 88 ? 3.775 -0.934 -14.248 1.00 96.56 88 GLU A O 1
ATOM 710 N N . GLY A 1 89 ? 3.163 -1.948 -16.151 1.00 95.56 89 GLY A N 1
ATOM 711 C CA . GLY A 1 89 ? 4.430 -1.703 -16.852 1.00 95.56 89 GLY A CA 1
ATOM 712 C C . GLY A 1 89 ? 5.661 -2.383 -16.235 1.00 95.56 89 GLY A C 1
ATOM 713 O O . GLY A 1 89 ? 5.568 -3.122 -15.253 1.00 95.56 89 GLY A O 1
ATOM 714 N N . ASN A 1 90 ? 6.820 -2.167 -16.854 1.00 95.75 90 ASN A N 1
ATOM 715 C CA . ASN A 1 90 ? 8.135 -2.553 -16.339 1.00 95.75 90 ASN A CA 1
ATOM 716 C C . ASN A 1 90 ? 9.199 -1.604 -16.950 1.00 95.75 90 ASN A C 1
ATOM 718 O O . ASN A 1 90 ? 9.513 -1.757 -18.136 1.00 95.75 90 ASN A O 1
ATOM 722 N N . PRO A 1 91 ? 9.723 -0.591 -16.225 1.00 96.62 91 PRO A N 1
ATOM 723 C CA . PRO A 1 91 ? 9.686 -0.409 -14.769 1.00 96.62 91 PRO A CA 1
ATOM 724 C C . PRO A 1 91 ? 8.279 -0.266 -14.184 1.00 96.62 91 PRO A C 1
ATOM 726 O O . PRO A 1 91 ? 7.401 0.351 -14.789 1.00 96.62 91 PRO A O 1
ATOM 729 N N . ALA A 1 92 ? 8.058 -0.884 -13.026 1.00 97.12 92 ALA A N 1
ATOM 730 C CA . ALA A 1 92 ? 6.735 -0.998 -12.431 1.00 97.12 92 ALA A CA 1
ATOM 731 C C . ALA A 1 92 ? 6.203 0.359 -11.946 1.00 97.12 92 ALA A C 1
ATOM 733 O O . ALA A 1 92 ? 6.836 1.037 -11.140 1.00 97.12 92 ALA A O 1
ATOM 734 N N . LYS A 1 93 ? 4.995 0.715 -12.379 1.00 97.81 93 LYS A N 1
ATOM 735 C CA . LYS A 1 93 ? 4.154 1.720 -11.734 1.00 97.81 93 LYS A CA 1
ATOM 736 C C . LYS A 1 93 ? 3.226 1.019 -10.752 1.00 97.81 93 LYS A C 1
ATOM 738 O O . LYS A 1 93 ? 2.443 0.158 -11.153 1.00 97.81 93 LYS A O 1
ATOM 743 N N . ILE A 1 94 ? 3.299 1.393 -9.482 1.00 98.38 94 ILE A N 1
ATOM 744 C CA . ILE A 1 94 ? 2.489 0.824 -8.408 1.00 98.38 94 ILE A CA 1
ATOM 745 C C . ILE A 1 94 ? 1.580 1.909 -7.853 1.00 98.38 94 ILE A C 1
ATOM 747 O O . ILE A 1 94 ? 2.009 3.025 -7.569 1.00 98.38 94 ILE A O 1
ATOM 751 N N . THR A 1 95 ? 0.304 1.588 -7.698 1.00 98.69 95 THR A N 1
ATOM 752 C CA . THR A 1 95 ? -0.669 2.459 -7.041 1.00 98.69 95 THR A CA 1
ATOM 753 C C . THR A 1 95 ? -1.399 1.663 -5.977 1.00 98.69 95 THR A C 1
ATOM 755 O O . THR A 1 95 ? -1.760 0.507 -6.208 1.00 98.69 95 THR A O 1
ATOM 758 N N . THR A 1 96 ? -1.614 2.270 -4.816 1.00 98.75 96 THR A N 1
ATOM 759 C CA . THR A 1 96 ? -2.260 1.621 -3.674 1.00 98.75 96 THR A CA 1
ATOM 760 C C . THR A 1 96 ? -3.401 2.471 -3.125 1.00 98.75 96 THR A C 1
ATOM 762 O O . THR A 1 96 ? -3.418 3.701 -3.255 1.00 98.75 96 THR A O 1
ATOM 765 N N . TRP A 1 97 ? -4.381 1.805 -2.518 1.00 98.75 97 TRP A N 1
ATOM 766 C CA . TRP A 1 97 ? -5.562 2.440 -1.953 1.00 98.75 97 TRP A CA 1
ATOM 767 C C . TRP A 1 97 ? -5.958 1.811 -0.625 1.00 98.75 97 TRP A C 1
ATOM 769 O O . TRP A 1 97 ? -5.869 0.596 -0.445 1.00 98.75 97 TRP A O 1
ATOM 779 N N . ILE A 1 98 ? -6.511 2.650 0.246 1.00 98.44 98 ILE A N 1
ATOM 780 C CA . ILE A 1 98 ? -7.255 2.243 1.437 1.00 98.44 98 ILE A CA 1
ATOM 781 C C . ILE A 1 98 ? -8.677 2.770 1.252 1.00 98.44 98 ILE A C 1
ATOM 783 O O . ILE A 1 98 ? -8.862 3.963 1.021 1.00 98.44 98 ILE A O 1
ATOM 787 N N . LYS A 1 99 ? -9.686 1.894 1.306 1.00 97.81 99 LYS A N 1
ATOM 788 C CA . LYS A 1 99 ? -11.118 2.230 1.158 1.00 97.81 99 LYS A CA 1
ATOM 789 C C . LYS A 1 99 ? -11.401 3.191 -0.009 1.00 97.81 99 LYS A C 1
ATOM 791 O O . LYS A 1 99 ? -12.054 4.217 0.159 1.00 97.81 99 LYS A O 1
ATOM 796 N N . GLY A 1 100 ? -10.839 2.887 -1.178 1.00 98.06 100 GLY A N 1
ATOM 797 C CA . GLY A 1 100 ? -11.000 3.677 -2.405 1.00 98.06 100 GLY A CA 1
ATOM 798 C C . GLY A 1 100 ? -10.184 4.976 -2.488 1.00 98.06 100 GLY A C 1
ATOM 799 O O . GLY A 1 100 ? -10.056 5.530 -3.579 1.00 98.06 100 GLY A O 1
ATOM 800 N N . VAL A 1 101 ? -9.571 5.445 -1.398 1.00 98.50 101 VAL A N 1
ATOM 801 C CA . VAL A 1 101 ? -8.695 6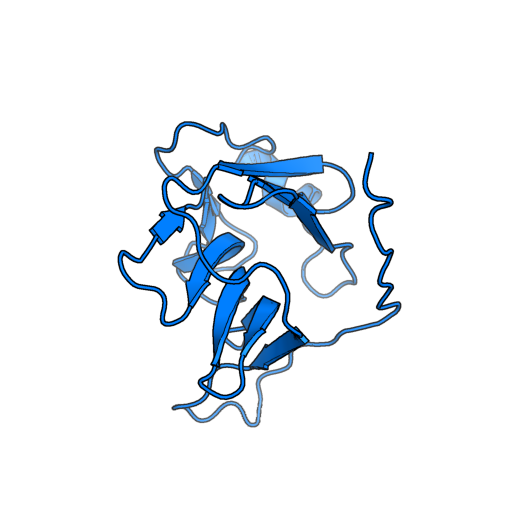.627 -1.395 1.00 98.50 101 VAL A CA 1
ATOM 802 C C . VAL A 1 101 ? -7.286 6.208 -1.794 1.00 98.50 101 VAL A C 1
ATOM 804 O O . VAL A 1 101 ? -6.756 5.242 -1.251 1.00 98.50 101 VAL A O 1
ATOM 807 N N . LYS A 1 102 ? -6.675 6.909 -2.755 1.00 98.56 102 LYS A N 1
ATOM 808 C CA . LYS A 1 102 ? -5.310 6.619 -3.219 1.00 98.56 102 LYS A CA 1
ATOM 809 C C . LYS A 1 102 ? -4.302 7.060 -2.158 1.00 98.56 102 LYS A C 1
ATOM 811 O O . LYS A 1 102 ? -4.270 8.241 -1.835 1.00 98.56 102 LYS A O 1
ATOM 816 N N . PHE A 1 103 ? -3.484 6.134 -1.659 1.00 98.38 103 PHE A N 1
ATOM 817 C CA . PHE A 1 103 ? -2.478 6.403 -0.623 1.00 98.38 103 PHE A CA 1
ATOM 818 C C . PHE A 1 103 ? -1.051 6.451 -1.153 1.00 98.38 103 PHE A C 1
ATOM 820 O O . PHE A 1 103 ? -0.218 7.093 -0.526 1.00 98.38 103 PHE A O 1
ATOM 827 N N . MET A 1 104 ? -0.757 5.818 -2.287 1.00 98.19 104 MET A N 1
ATOM 828 C CA . MET A 1 104 ? 0.570 5.894 -2.885 1.00 98.19 104 MET A CA 1
ATOM 829 C C . MET A 1 104 ? 0.499 5.767 -4.399 1.00 98.19 104 MET A C 1
ATOM 831 O O . MET A 1 104 ? -0.310 5.008 -4.941 1.00 98.19 104 MET A O 1
ATOM 835 N N . GLU A 1 105 ? 1.394 6.479 -5.073 1.00 98.12 105 GLU A N 1
ATOM 836 C CA . GLU A 1 105 ? 1.776 6.227 -6.454 1.00 98.12 105 GLU A CA 1
ATOM 837 C C . GLU A 1 105 ? 3.303 6.219 -6.522 1.00 98.12 105 GLU A C 1
ATOM 839 O O . GLU A 1 105 ? 3.952 7.206 -6.189 1.00 98.12 105 GLU A O 1
ATOM 844 N N . TYR A 1 106 ? 3.869 5.084 -6.915 1.00 97.94 106 TYR A N 1
ATOM 845 C CA . TYR A 1 106 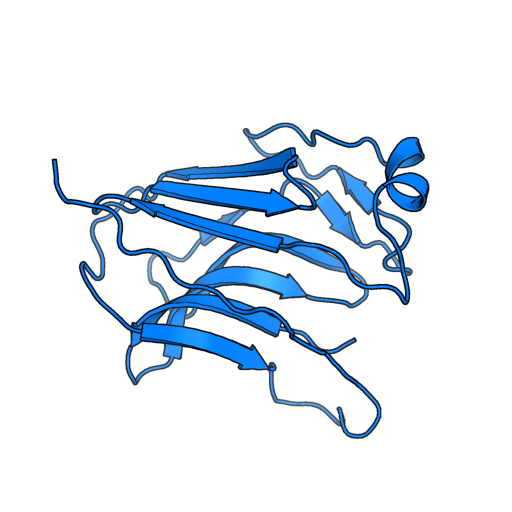? 5.306 4.879 -7.002 1.00 97.94 106 TYR A CA 1
ATOM 846 C C . TYR A 1 106 ? 5.674 4.420 -8.409 1.00 97.94 106 TYR A C 1
ATOM 848 O O . TYR A 1 106 ? 5.070 3.489 -8.941 1.00 97.94 106 TYR A O 1
ATOM 856 N N . GLN A 1 107 ? 6.673 5.069 -9.001 1.00 97.75 107 GLN A N 1
ATOM 857 C CA . GLN A 1 107 ? 7.269 4.660 -10.265 1.00 97.75 107 GLN A CA 1
ATOM 858 C C . GLN A 1 107 ? 8.663 4.109 -9.982 1.00 97.75 107 GLN A C 1
ATOM 860 O O . GLN A 1 107 ? 9.563 4.848 -9.578 1.00 97.75 107 GLN A O 1
ATOM 865 N N . ASP A 1 108 ? 8.843 2.814 -10.222 1.00 97.19 108 ASP A N 1
ATOM 866 C CA . ASP A 1 108 ? 10.166 2.211 -10.197 1.00 97.19 108 ASP A CA 1
ATOM 867 C C . ASP A 1 108 ? 11.029 2.815 -11.309 1.00 97.19 108 ASP A C 1
ATOM 869 O O . ASP A 1 108 ? 10.535 3.191 -12.379 1.00 97.19 108 ASP A O 1
ATOM 873 N N . LYS A 1 109 ? 12.329 2.906 -11.045 1.00 96.00 109 LYS A N 1
ATOM 874 C CA . LYS A 1 109 ? 13.321 3.497 -11.949 1.00 96.00 109 LYS A CA 1
ATOM 875 C C . LYS A 1 109 ? 14.032 2.449 -12.795 1.00 96.00 109 LYS A C 1
ATOM 877 O O . LYS A 1 109 ? 14.676 2.802 -13.778 1.00 96.00 109 LYS A O 1
ATOM 882 N N . VAL A 1 110 ? 13.931 1.174 -12.423 1.00 95.94 110 VAL A N 1
ATOM 883 C CA . VAL A 1 110 ? 14.634 0.080 -13.099 1.00 95.94 110 VAL A CA 1
ATOM 884 C C . VAL A 1 110 ? 13.663 -0.998 -13.558 1.00 95.94 110 VAL A C 1
ATOM 886 O O . VAL A 1 110 ? 12.624 -1.236 -12.943 1.00 95.94 110 VAL A O 1
ATOM 889 N N . LYS A 1 111 ? 14.006 -1.660 -14.666 1.00 96.31 111 LYS A N 1
ATOM 890 C CA . LYS A 1 111 ? 13.289 -2.856 -15.109 1.00 96.31 111 LYS A CA 1
ATOM 891 C C . LYS A 1 111 ? 13.620 -4.016 -14.178 1.00 96.31 111 LYS A C 1
ATOM 893 O O . LYS A 1 111 ? 14.779 -4.206 -13.816 1.00 96.31 111 LYS A O 1
ATOM 898 N N . ARG A 1 112 ? 12.599 -4.782 -13.805 1.00 93.44 112 ARG A N 1
ATOM 899 C CA . ARG A 1 112 ? 12.707 -5.961 -12.935 1.00 93.44 112 ARG A CA 1
ATOM 900 C C . ARG A 1 112 ? 11.888 -7.106 -13.521 1.00 93.44 112 ARG A C 1
ATOM 902 O O . ARG A 1 112 ? 11.884 -7.298 -14.733 1.00 93.44 112 ARG A O 1
ATOM 909 N N . MET A 1 113 ? 11.190 -7.854 -12.675 1.00 92.56 113 MET A N 1
ATOM 910 C CA . MET A 1 113 ? 10.331 -8.962 -13.071 1.00 92.56 113 MET A CA 1
ATOM 911 C C . MET A 1 113 ? 9.107 -8.453 -13.848 1.00 92.56 113 MET A C 1
ATOM 913 O O . MET A 1 113 ? 8.338 -7.621 -13.358 1.00 92.56 113 MET A O 1
ATOM 917 N N . ASP A 1 114 ? 8.909 -8.979 -15.059 1.00 89.88 114 ASP A N 1
ATOM 918 C CA . ASP A 1 114 ? 7.708 -8.718 -15.866 1.00 89.88 114 ASP A CA 1
ATOM 919 C C . ASP A 1 114 ? 6.478 -9.445 -15.311 1.00 89.88 114 ASP A C 1
ATOM 921 O O . ASP A 1 114 ? 5.363 -8.921 -15.331 1.00 89.88 114 ASP A O 1
ATOM 925 N N . LYS A 1 115 ? 6.688 -10.662 -14.803 1.00 92.25 115 LYS A N 1
ATOM 926 C CA . LYS A 1 115 ? 5.659 -11.560 -14.275 1.00 92.25 115 LYS A CA 1
ATOM 927 C C . LYS A 1 115 ? 6.126 -12.162 -12.956 1.00 92.25 115 LYS A C 1
ATOM 929 O O . LYS A 1 115 ? 7.322 -12.255 -12.700 1.00 92.25 115 LYS A O 1
ATOM 934 N N . GLY A 1 116 ? 5.171 -12.587 -12.146 1.00 94.56 116 GLY A N 1
ATOM 935 C CA . GLY A 1 116 ? 5.417 -13.289 -10.895 1.00 94.56 116 GLY A CA 1
ATOM 936 C C . GLY A 1 116 ? 4.106 -13.581 -10.180 1.00 94.56 116 GLY A C 1
ATOM 937 O O . GLY A 1 116 ? 3.026 -13.304 -10.711 1.00 94.56 116 GLY A O 1
ATOM 938 N N . GLY A 1 117 ? 4.207 -14.127 -8.976 1.00 95.81 117 GLY A N 1
ATOM 939 C CA . GLY A 1 117 ? 3.062 -14.451 -8.141 1.00 95.81 117 GLY A CA 1
ATOM 940 C C . GLY A 1 117 ? 2.372 -13.224 -7.544 1.00 95.81 117 GLY A C 1
ATOM 941 O O . GLY A 1 117 ? 2.926 -12.123 -7.479 1.00 95.81 117 GLY A O 1
ATOM 942 N N . ILE A 1 118 ? 1.146 -13.456 -7.081 1.00 96.56 118 ILE A N 1
ATOM 943 C CA . ILE A 1 118 ? 0.478 -12.632 -6.074 1.00 96.56 118 ILE A CA 1
ATOM 944 C C . ILE A 1 118 ? 0.487 -13.453 -4.790 1.00 96.56 118 ILE A C 1
ATOM 946 O O . ILE A 1 118 ? 0.032 -14.597 -4.799 1.00 96.56 118 ILE A O 1
ATOM 950 N N . ALA A 1 119 ? 1.012 -12.892 -3.706 1.00 95.00 119 ALA A N 1
ATOM 951 C CA . ALA A 1 119 ? 1.123 -13.593 -2.431 1.00 95.00 119 ALA A CA 1
ATOM 952 C C . ALA A 1 119 ? 0.770 -12.673 -1.261 1.00 95.00 119 ALA A C 1
ATOM 954 O O . ALA A 1 119 ? 0.841 -11.449 -1.370 1.00 95.00 119 ALA A O 1
ATOM 955 N N . LEU A 1 120 ? 0.386 -13.280 -0.142 1.00 93.38 120 LEU A N 1
ATOM 956 C CA . LEU A 1 120 ? 0.248 -12.606 1.142 1.00 93.38 120 LEU A CA 1
ATOM 957 C C . LEU A 1 120 ? 1.406 -13.057 2.026 1.00 93.38 120 LEU A C 1
ATOM 959 O O . LEU A 1 120 ? 1.594 -14.255 2.233 1.00 93.38 120 LEU A O 1
ATOM 963 N N . GLN A 1 121 ? 2.183 -12.102 2.515 1.00 89.81 121 GLN A N 1
ATOM 964 C CA . GLN A 1 121 ? 3.311 -12.338 3.406 1.00 89.81 121 GLN A CA 1
ATOM 965 C C . GLN A 1 121 ? 2.837 -12.278 4.856 1.00 89.81 121 GLN A C 1
ATOM 967 O O . GLN A 1 121 ? 2.026 -11.426 5.213 1.00 89.81 121 GLN A O 1
ATOM 972 N N . VAL A 1 122 ? 3.391 -13.140 5.701 1.00 86.44 122 VAL A N 1
ATOM 973 C CA . VAL A 1 122 ? 3.410 -12.958 7.157 1.00 86.44 122 VAL A CA 1
ATOM 974 C C . VAL A 1 122 ? 4.877 -13.000 7.556 1.00 86.44 122 VAL A C 1
ATOM 976 O O . VAL A 1 122 ? 5.552 -13.992 7.277 1.00 86.44 122 VAL A O 1
ATOM 979 N N . HIS A 1 123 ? 5.390 -11.913 8.125 1.00 78.81 123 HIS A N 1
ATOM 980 C CA . HIS A 1 123 ? 6.793 -11.817 8.499 1.00 78.81 123 HIS A CA 1
ATOM 981 C C . HIS A 1 123 ? 7.093 -12.798 9.640 1.00 78.81 123 HIS A C 1
ATOM 983 O O . HIS A 1 123 ? 6.342 -12.906 10.611 1.00 78.81 123 HIS A O 1
ATOM 989 N N . GLY A 1 124 ? 8.184 -13.550 9.503 1.00 71.94 124 GLY A N 1
ATOM 990 C CA . GLY A 1 124 ? 8.657 -14.484 10.525 1.00 71.94 124 GLY A CA 1
ATOM 991 C C . GLY A 1 124 ? 9.586 -13.818 11.545 1.00 71.94 124 GLY A C 1
ATOM 992 O O . GLY A 1 124 ? 9.795 -12.607 11.523 1.00 71.94 124 GLY A O 1
ATOM 993 N N . GLY A 1 125 ? 10.181 -14.623 12.431 1.00 68.44 125 GLY A N 1
ATOM 994 C CA . GLY A 1 125 ? 11.284 -14.188 13.304 1.00 68.44 125 GLY A CA 1
ATOM 995 C C . GLY A 1 125 ? 10.912 -13.783 14.737 1.00 68.44 125 GLY A C 1
ATOM 996 O O . GLY A 1 125 ? 11.800 -13.384 15.484 1.00 68.44 125 GLY A O 1
ATOM 997 N N . GLY A 1 126 ? 9.646 -13.918 15.143 1.00 72.06 126 GLY A N 1
ATOM 998 C CA . GLY A 1 126 ? 9.175 -13.652 16.509 1.00 72.06 126 GLY A CA 1
ATOM 999 C C . GLY A 1 126 ? 8.084 -14.626 16.969 1.00 72.06 126 GLY A C 1
ATOM 1000 O O . GLY A 1 126 ? 7.628 -15.472 16.197 1.00 72.06 126 GLY A O 1
ATOM 1001 N N . ASP A 1 127 ? 7.660 -14.510 18.233 1.00 76.94 127 ASP A N 1
ATOM 1002 C CA . ASP A 1 127 ? 6.494 -15.237 18.756 1.00 76.94 127 ASP A CA 1
ATOM 1003 C C . ASP A 1 127 ? 5.197 -14.511 18.374 1.00 76.94 127 ASP A C 1
ATOM 1005 O O . ASP A 1 127 ? 4.702 -13.644 19.092 1.00 76.94 127 ASP A O 1
ATOM 1009 N N . PHE A 1 128 ? 4.644 -14.885 17.222 1.00 75.12 128 PHE A N 1
ATOM 1010 C CA . PHE A 1 128 ? 3.392 -14.334 16.700 1.00 75.12 128 PHE A CA 1
ATOM 1011 C C . PHE A 1 128 ? 2.179 -15.225 16.986 1.00 75.12 128 PHE A C 1
ATOM 1013 O O . PHE A 1 128 ? 1.128 -15.054 16.374 1.00 75.12 128 PHE A O 1
ATOM 1020 N N . THR A 1 129 ? 2.278 -16.175 17.924 1.00 76.62 129 THR A N 1
ATOM 1021 C CA . THR A 1 129 ? 1.194 -17.140 18.206 1.00 76.62 129 THR A CA 1
ATOM 1022 C C . THR A 1 129 ? -0.107 -16.491 18.690 1.00 76.62 129 THR A C 1
ATOM 1024 O O . THR A 1 129 ? -1.175 -17.101 18.619 1.00 76.62 129 THR A O 1
ATOM 1027 N N . LYS A 1 130 ? -0.033 -15.242 19.161 1.00 82.81 130 LYS A N 1
ATOM 1028 C CA . LYS A 1 130 ? -1.173 -14.436 19.628 1.00 82.81 130 LYS A CA 1
ATOM 1029 C C . LYS A 1 130 ? -1.514 -13.273 18.699 1.00 82.81 130 LYS A C 1
ATOM 1031 O O . LYS A 1 130 ? -2.401 -12.479 19.011 1.00 82.81 130 LYS A O 1
ATOM 1036 N N . GLU A 1 131 ? -0.812 -13.155 17.580 1.00 81.81 131 GLU A N 1
ATOM 1037 C CA . GLU A 1 131 ? -1.005 -12.085 16.617 1.00 81.81 131 GLU A CA 1
ATOM 1038 C C . GLU A 1 131 ? -1.726 -12.610 15.383 1.00 81.81 131 GLU A C 1
ATOM 1040 O O . GLU A 1 131 ? -1.455 -13.698 14.883 1.00 81.81 131 GLU A O 1
ATOM 1045 N N . PHE A 1 132 ? -2.678 -11.829 14.884 1.00 83.12 132 PHE A N 1
ATOM 1046 C CA . PHE A 1 132 ? -3.513 -12.252 13.772 1.00 83.12 132 PHE A CA 1
ATOM 1047 C C . PHE A 1 132 ? -3.592 -11.150 12.730 1.00 83.12 132 PHE A C 1
ATOM 1049 O O . PHE A 1 132 ? -3.862 -9.991 13.046 1.00 83.12 132 PHE A O 1
ATOM 1056 N N . VAL A 1 133 ? -3.446 -11.550 11.473 1.00 85.81 133 VAL A N 1
ATOM 1057 C CA . VAL A 1 133 ? -3.915 -10.801 10.313 1.00 85.81 133 VAL A CA 1
ATOM 1058 C C . VAL A 1 133 ? -4.965 -11.657 9.614 1.00 85.81 133 VAL A C 1
ATOM 1060 O O . VAL A 1 133 ? -4.828 -12.877 9.518 1.00 85.81 133 VAL A O 1
ATOM 1063 N N . ARG A 1 134 ? -6.073 -11.043 9.196 1.00 90.31 134 ARG A N 1
ATOM 1064 C CA . ARG A 1 134 ? -7.197 -11.757 8.582 1.00 90.31 134 ARG A CA 1
ATOM 1065 C C . ARG A 1 134 ? -7.525 -11.129 7.244 1.00 90.31 134 ARG A C 1
ATOM 1067 O O . ARG A 1 134 ? -7.660 -9.914 7.138 1.00 90.31 134 ARG A O 1
ATOM 1074 N N . TYR A 1 135 ? -7.716 -11.981 6.248 1.00 93.62 135 TYR A N 1
ATOM 1075 C CA . TYR A 1 135 ? -8.048 -11.591 4.887 1.00 93.62 135 TYR A CA 1
ATOM 1076 C C . TYR A 1 135 ? -9.380 -12.217 4.483 1.00 93.62 135 TYR A C 1
ATOM 1078 O O . TYR A 1 135 ? -9.683 -13.349 4.854 1.00 93.62 135 TYR A O 1
ATOM 1086 N N . ARG A 1 136 ? -10.184 -11.482 3.714 1.00 95.75 136 ARG A N 1
ATOM 1087 C CA . ARG A 1 136 ? -11.410 -11.994 3.089 1.00 95.75 136 ARG A CA 1
ATOM 1088 C C . ARG A 1 136 ? -11.668 -11.268 1.778 1.00 95.75 136 ARG A C 1
ATOM 1090 O O . ARG A 1 136 ? -11.152 -10.174 1.575 1.00 95.75 136 ARG A O 1
ATOM 1097 N N . ASN A 1 137 ? -12.512 -11.848 0.926 1.00 97.38 137 ASN A N 1
ATOM 1098 C CA . ASN A 1 137 ? -12.920 -11.252 -0.352 1.00 97.38 137 ASN A CA 1
ATOM 1099 C C . ASN A 1 137 ? -11.732 -10.873 -1.257 1.00 97.38 137 ASN A C 1
ATOM 1101 O O . ASN A 1 137 ? -11.762 -9.842 -1.927 1.00 97.38 137 ASN A O 1
ATOM 1105 N N . ILE A 1 138 ? -10.689 -11.707 -1.270 1.00 96.69 138 ILE A N 1
ATOM 1106 C CA . ILE A 1 138 ? -9.499 -11.496 -2.098 1.00 96.69 138 ILE A CA 1
ATOM 1107 C C . ILE A 1 138 ? -9.890 -11.677 -3.564 1.00 96.69 138 ILE A C 1
ATOM 1109 O O . ILE A 1 138 ? -10.481 -12.687 -3.944 1.00 96.69 138 ILE A O 1
ATOM 1113 N N . ARG A 1 139 ? -9.570 -10.679 -4.388 1.00 96.88 139 ARG A N 1
ATOM 1114 C CA . ARG A 1 139 ? -9.875 -10.662 -5.819 1.00 96.88 139 ARG A CA 1
ATOM 1115 C C . ARG A 1 139 ? -8.647 -10.208 -6.583 1.00 96.88 139 ARG A C 1
ATOM 1117 O O . ARG A 1 139 ? -7.975 -9.264 -6.176 1.00 96.88 139 ARG A O 1
ATOM 1124 N N . VAL A 1 140 ? -8.403 -10.847 -7.717 1.00 96.44 140 VAL A N 1
ATOM 1125 C CA . VAL A 1 140 ? -7.340 -10.472 -8.646 1.00 96.44 140 VAL A CA 1
ATOM 1126 C C . VAL A 1 140 ? -7.988 -10.159 -9.984 1.00 96.44 140 VAL A C 1
ATOM 1128 O O . VAL A 1 140 ? -8.857 -10.894 -10.449 1.00 96.44 140 VAL A O 1
ATOM 1131 N N . LYS A 1 141 ? -7.585 -9.041 -10.585 1.00 95.69 141 LYS A N 1
ATOM 1132 C CA . LYS A 1 141 ? -7.974 -8.672 -11.941 1.00 95.69 141 LYS A CA 1
ATOM 1133 C C . LYS A 1 141 ? -6.712 -8.503 -12.765 1.00 95.69 141 LYS A C 1
ATOM 1135 O O . LYS A 1 141 ? -5.903 -7.624 -12.470 1.00 95.69 141 LYS A O 1
ATOM 1140 N N . GLU A 1 142 ? -6.580 -9.318 -13.801 1.00 93.44 142 GLU A N 1
ATOM 1141 C CA . GLU A 1 142 ? -5.556 -9.115 -14.814 1.00 93.44 142 GLU A CA 1
ATOM 1142 C C . GLU A 1 142 ? -5.806 -7.788 -15.542 1.00 93.44 142 GLU A C 1
ATOM 1144 O O . GLU A 1 142 ? -6.943 -7.420 -15.858 1.00 93.44 142 GLU A O 1
ATOM 1149 N N . LEU A 1 143 ? -4.736 -7.029 -15.757 1.00 91.06 143 LEU A N 1
ATOM 1150 C CA . LEU A 1 143 ? -4.796 -5.797 -16.525 1.00 91.06 143 LEU A CA 1
ATOM 1151 C C . LEU A 1 143 ? -4.561 -6.167 -17.985 1.00 91.06 143 LEU A C 1
ATOM 1153 O O . LEU A 1 143 ? -3.491 -6.663 -18.320 1.00 91.06 143 LEU A O 1
ATOM 1157 N N . SER A 1 144 ? -5.552 -5.930 -18.842 1.00 78.69 144 SER A N 1
ATOM 1158 C CA . SER A 1 144 ? -5.397 -6.108 -20.285 1.00 78.69 144 SER A CA 1
ATOM 1159 C C . SER A 1 144 ? -4.190 -5.306 -20.772 1.00 78.69 144 SER A C 1
ATOM 1161 O O . SER A 1 144 ? -4.125 -4.097 -20.518 1.00 78.69 144 SER A O 1
ATOM 1163 N N . SER A 1 145 ? -3.262 -5.955 -21.474 1.00 61.81 145 SER A N 1
ATOM 1164 C CA . SER A 1 145 ? -2.232 -5.253 -22.234 1.00 61.81 145 SER A CA 1
ATOM 1165 C C . SER A 1 145 ? -2.928 -4.358 -23.258 1.00 61.81 145 SER A C 1
ATOM 1167 O O . SER A 1 145 ? -3.706 -4.859 -24.071 1.00 61.81 145 SER A O 1
ATOM 1169 N N . LYS A 1 146 ? -2.707 -3.045 -23.176 1.00 48.78 146 LYS A N 1
ATOM 1170 C CA . LYS A 1 146 ? -2.926 -2.177 -24.334 1.00 48.78 146 LYS A CA 1
ATOM 1171 C C . LYS A 1 146 ? -1.773 -2.352 -25.306 1.00 48.78 146 LYS A C 1
ATOM 1173 O O . LYS A 1 146 ? -0.642 -2.547 -24.804 1.00 48.78 146 LYS A O 1
#

Radius of gyration: 14.95 Å; chains: 1; bounding box: 32×32×44 Å

pLDDT: mean 93.35, std 7.96, range [48.78, 98.75]

Sequence (146 aa):
GPDSGLFLRSNDKGQAHQAMIDYHANGNLMGVYGEGLSPGYHVRNFSFLKEVTDIKPEKVDFALPITPEKWASFWKHGEWNELRARIEGNPAKITTWIKGVKFMEYQDKVKRMDKGGIALQVHGGGDFTKEFVRYRNIRVKELSSK

Secondary structure (DSSP, 8-state):
---EEEEEEE-TTS-EEEEEE--STT--EEEEEEET-SS--EE-SE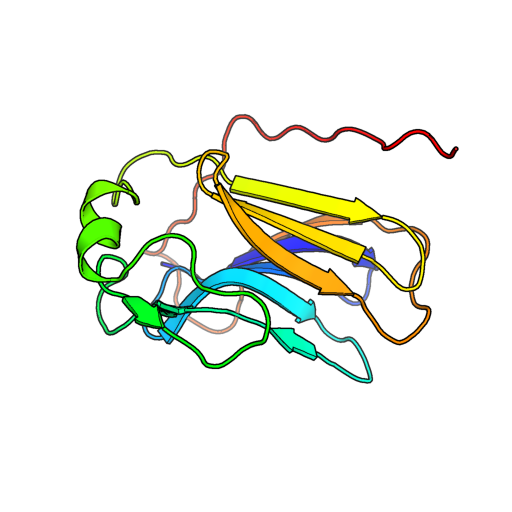EE-SSTT-EEE--SSS--SS-HHHHHHHS-TTS---EEEEEETTTTEEEEEETTEEEEEEE-SS---SS-EEEEEE--SS--TT------S----PPPP-